Protein AF-A0A165TWB0-F1 (afdb_monomer)

Radius of gyration: 14.22 Å; Cα contacts (8 Å, |Δi|>4): 76; chains: 1; bounding box: 36×23×40 Å

Organism: NCBI:txid1314782

Structure (mmCIF, N/CA/C/O backbone):
data_AF-A0A165TWB0-F1
#
_entry.id   AF-A0A165TWB0-F1
#
loop_
_atom_site.group_PDB
_atom_site.id
_atom_site.type_symbol
_atom_site.label_atom_id
_atom_site.label_alt_id
_atom_site.label_comp_id
_atom_site.label_asym_id
_atom_site.label_entity_id
_atom_site.label_seq_id
_atom_site.pdbx_PDB_ins_code
_atom_site.Cartn_x
_atom_site.Cartn_y
_atom_site.Cartn_z
_atom_site.occupancy
_atom_site.B_iso_or_equiv
_atom_site.auth_seq_id
_atom_site.auth_comp_id
_atom_site.auth_asym_id
_atom_site.auth_atom_id
_atom_site.pdbx_PDB_model_num
ATOM 1 N N . LYS A 1 1 ? -14.997 1.832 -19.143 1.00 49.28 1 LYS A N 1
ATOM 2 C CA . LYS A 1 1 ? -13.734 2.364 -18.580 1.00 49.28 1 LYS A CA 1
ATOM 3 C C . LYS A 1 1 ? -13.867 2.260 -17.072 1.00 49.28 1 LYS A C 1
ATOM 5 O O . LYS A 1 1 ? -14.784 2.869 -16.541 1.00 49.28 1 LYS A O 1
ATOM 10 N N . LEU A 1 2 ? -13.105 1.380 -16.424 1.00 60.41 2 LEU A N 1
ATOM 11 C CA . LEU A 1 2 ? -13.120 1.313 -14.963 1.00 60.41 2 LEU A CA 1
ATOM 12 C C . LEU A 1 2 ? -12.424 2.566 -14.447 1.00 60.41 2 LEU A C 1
ATOM 14 O O . LEU A 1 2 ? -11.348 2.909 -14.937 1.00 60.41 2 LEU A O 1
ATOM 18 N N . SER A 1 3 ? -13.075 3.273 -13.535 1.00 70.75 3 SER A N 1
ATOM 19 C CA . SER A 1 3 ? -12.456 4.410 -12.866 1.00 70.75 3 SER A CA 1
ATOM 20 C C . SER A 1 3 ? -11.350 3.896 -11.954 1.00 70.75 3 SER A C 1
ATOM 22 O O . SER A 1 3 ? -11.499 2.840 -11.333 1.00 70.75 3 SER A O 1
ATOM 24 N N . THR A 1 4 ? -10.239 4.624 -11.895 1.00 74.50 4 THR A N 1
ATOM 25 C CA . THR A 1 4 ? -9.224 4.417 -10.864 1.00 74.50 4 THR A CA 1
ATOM 26 C C . THR A 1 4 ? -9.880 4.513 -9.483 1.00 74.50 4 THR A C 1
ATOM 28 O O . THR A 1 4 ? -10.812 5.314 -9.319 1.00 74.50 4 THR A O 1
ATOM 31 N N . PRO A 1 5 ? -9.453 3.688 -8.509 1.00 78.06 5 PRO A N 1
ATOM 32 C CA . PRO A 1 5 ? -9.904 3.826 -7.133 1.00 78.06 5 PRO A CA 1
ATOM 33 C C . PRO A 1 5 ? -9.717 5.268 -6.666 1.00 78.06 5 PRO A C 1
ATOM 35 O O . PRO A 1 5 ? -8.742 5.923 -7.038 1.00 78.06 5 PRO A O 1
ATOM 38 N N . LYS A 1 6 ? -10.661 5.765 -5.866 1.00 80.69 6 LYS A N 1
ATOM 39 C CA . LYS A 1 6 ? -10.442 7.016 -5.136 1.00 80.69 6 LYS A CA 1
ATOM 40 C C . LYS A 1 6 ? -9.301 6.833 -4.142 1.00 80.69 6 LYS A C 1
ATOM 42 O O . LYS A 1 6 ? -9.120 5.729 -3.623 1.00 80.69 6 LYS A O 1
ATOM 47 N N . ASP A 1 7 ? -8.601 7.922 -3.863 1.00 87.50 7 ASP A N 1
ATOM 48 C CA . ASP A 1 7 ? -7.597 7.951 -2.808 1.00 87.50 7 ASP A CA 1
ATOM 49 C C . ASP A 1 7 ? -8.247 7.607 -1.464 1.00 87.50 7 ASP A C 1
ATOM 51 O O . ASP A 1 7 ? -9.398 7.967 -1.194 1.00 87.50 7 ASP A O 1
ATOM 55 N N . TYR A 1 8 ? -7.529 6.836 -0.656 1.00 87.62 8 TYR A N 1
ATOM 56 C CA . TYR A 1 8 ? -8.000 6.333 0.624 1.00 87.62 8 TYR A CA 1
ATOM 57 C C . TYR A 1 8 ? -7.400 7.153 1.764 1.00 87.62 8 TYR A C 1
ATOM 59 O O . TYR A 1 8 ? -6.183 7.290 1.865 1.00 87.62 8 TYR A O 1
ATOM 67 N N . ASP A 1 9 ? -8.268 7.665 2.640 1.00 85.69 9 ASP A N 1
ATOM 68 C CA . ASP A 1 9 ? -7.888 8.509 3.779 1.00 85.69 9 ASP A CA 1
ATOM 69 C C . ASP A 1 9 ? -7.536 7.731 5.062 1.00 85.69 9 ASP A C 1
ATOM 71 O O . ASP A 1 9 ? -7.215 8.329 6.089 1.00 85.69 9 ASP A O 1
ATOM 75 N N . GLY A 1 10 ? -7.636 6.398 5.049 1.00 83.88 10 GLY A N 1
ATOM 76 C CA . GLY A 1 10 ? -7.449 5.582 6.257 1.00 83.88 10 GLY A CA 1
ATOM 77 C C . GLY A 1 10 ? -8.734 5.335 7.054 1.00 83.88 10 GLY A C 1
ATOM 78 O O . GLY A 1 10 ? -8.686 4.756 8.139 1.00 83.88 10 GLY A O 1
ATOM 79 N N . LYS A 1 11 ? -9.901 5.749 6.539 1.00 85.69 11 LYS A N 1
ATOM 80 C CA . LYS A 1 11 ? -11.189 5.565 7.223 1.00 85.69 11 LYS A CA 1
ATOM 81 C C . LYS A 1 11 ? -11.713 4.142 7.071 1.00 85.69 11 LYS A C 1
ATOM 83 O O . LYS A 1 11 ? -12.059 3.699 5.977 1.00 85.69 11 LYS A O 1
ATOM 88 N N . ARG A 1 12 ? -11.918 3.465 8.200 1.00 83.56 12 ARG A N 1
ATOM 89 C CA . ARG A 1 12 ? -12.460 2.098 8.259 1.00 83.56 12 ARG A CA 1
ATOM 90 C C . ARG A 1 12 ? -13.746 1.895 7.447 1.00 83.56 12 ARG A C 1
ATOM 92 O O . ARG A 1 12 ? -13.908 0.855 6.814 1.00 83.56 12 ARG A O 1
ATOM 99 N N . GLU A 1 13 ? -14.666 2.859 7.468 1.00 85.94 13 GLU A N 1
ATOM 100 C CA . GLU A 1 13 ? -15.936 2.768 6.728 1.00 85.94 13 GLU A CA 1
ATOM 101 C C . GLU A 1 13 ? -15.734 2.701 5.203 1.00 85.94 13 GLU A C 1
ATOM 103 O O . GLU A 1 13 ? -16.515 2.062 4.495 1.00 85.94 13 GLU A O 1
ATOM 108 N N . GLU A 1 14 ? -14.643 3.285 4.704 1.00 86.81 14 GLU A N 1
ATOM 109 C CA . GLU A 1 14 ? -14.295 3.331 3.283 1.00 86.81 14 GLU A CA 1
ATOM 110 C C . GLU A 1 14 ? -13.392 2.156 2.867 1.00 86.81 14 GLU A C 1
ATOM 112 O O . GLU A 1 14 ? -13.351 1.809 1.684 1.00 86.81 14 GLU A O 1
ATOM 117 N N . LEU A 1 15 ? -12.738 1.477 3.824 1.00 87.81 15 LEU A N 1
ATOM 118 C CA . LEU A 1 15 ? -11.762 0.401 3.590 1.00 87.81 15 LEU A CA 1
ATOM 119 C C . LEU A 1 15 ? -12.306 -0.702 2.676 1.00 87.81 15 LEU A C 1
ATOM 121 O O . LEU A 1 15 ? -11.678 -1.090 1.688 1.00 87.81 15 LEU A O 1
ATOM 125 N N . ARG A 1 16 ? -13.512 -1.201 2.975 1.00 87.75 16 ARG A N 1
ATOM 126 C CA . ARG A 1 16 ? -14.141 -2.268 2.183 1.00 87.75 16 ARG A CA 1
ATOM 127 C C . ARG A 1 16 ? -14.415 -1.815 0.747 1.00 87.75 16 ARG A C 1
ATOM 129 O O . ARG A 1 16 ? -14.203 -2.587 -0.190 1.00 87.75 16 ARG A O 1
ATOM 136 N N . GLY A 1 17 ? -14.900 -0.585 0.577 1.00 89.44 17 GLY A N 1
ATOM 137 C CA . GLY A 1 17 ? -15.203 -0.007 -0.733 1.00 89.44 17 GLY A CA 1
ATOM 138 C C . GLY A 1 17 ? -13.943 0.247 -1.558 1.00 89.44 17 GLY A C 1
ATOM 139 O O . GLY A 1 17 ? -13.930 -0.019 -2.762 1.00 89.44 17 GLY A O 1
ATOM 140 N N . PHE A 1 18 ? -12.873 0.699 -0.909 1.00 90.69 18 PHE A N 1
ATOM 141 C CA . PHE A 1 18 ? -11.563 0.891 -1.519 1.00 90.69 18 PHE A CA 1
ATOM 142 C C . PHE A 1 18 ? -10.956 -0.438 -1.995 1.00 90.69 18 PHE A C 1
ATOM 144 O O . PHE A 1 18 ? -10.637 -0.584 -3.176 1.00 90.69 18 PHE A O 1
ATOM 151 N N . LEU A 1 19 ? -10.906 -1.457 -1.129 1.00 90.56 19 LEU A N 1
ATOM 152 C CA . LEU A 1 19 ? -10.367 -2.777 -1.478 1.00 90.56 19 LEU A CA 1
ATOM 153 C C . LEU A 1 19 ? -11.118 -3.448 -2.634 1.00 90.56 19 LEU A C 1
ATOM 155 O O . LEU A 1 19 ? -10.507 -4.123 -3.467 1.00 90.56 19 LEU A O 1
ATOM 159 N N . LEU A 1 20 ? -12.440 -3.266 -2.711 1.00 90.31 20 LEU A N 1
ATOM 160 C CA . LEU A 1 20 ? -13.228 -3.767 -3.834 1.00 90.31 20 LEU A CA 1
ATOM 161 C C . LEU A 1 20 ? -12.824 -3.086 -5.151 1.00 90.31 20 LEU A C 1
ATOM 163 O O . LEU A 1 20 ? -12.622 -3.775 -6.152 1.00 90.31 20 LEU A O 1
ATOM 167 N N . GLN A 1 21 ? -12.668 -1.760 -5.146 1.00 91.12 21 GLN A N 1
ATOM 168 C CA . GLN A 1 21 ? -12.240 -0.998 -6.324 1.00 91.12 21 GLN A CA 1
ATOM 169 C C . GLN A 1 21 ? -10.838 -1.404 -6.782 1.00 91.12 21 GLN A C 1
ATOM 171 O O . GLN A 1 21 ? -10.647 -1.677 -7.966 1.00 91.12 21 GLN A O 1
ATOM 176 N N . VAL A 1 22 ? -9.890 -1.535 -5.849 1.00 91.81 22 VAL A N 1
ATOM 177 C CA . VAL A 1 22 ? -8.534 -2.033 -6.126 1.00 91.81 22 VAL A CA 1
ATOM 178 C C . VAL A 1 22 ? -8.592 -3.402 -6.805 1.00 91.81 22 VAL A C 1
ATOM 180 O O . VAL A 1 22 ? -8.025 -3.581 -7.880 1.00 91.81 22 VAL A O 1
ATOM 183 N N . ARG A 1 2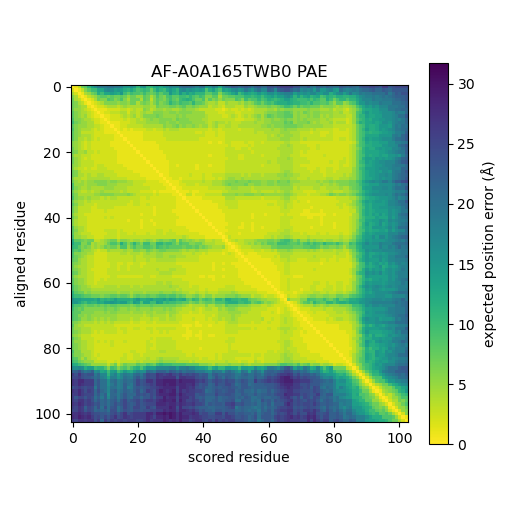3 ? -9.323 -4.368 -6.233 1.00 90.69 23 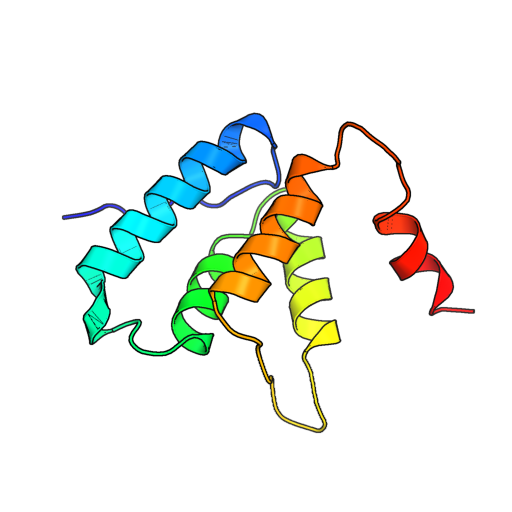ARG A N 1
ATOM 184 C CA . ARG A 1 23 ? -9.421 -5.728 -6.792 1.00 90.69 23 ARG A CA 1
ATOM 185 C C . ARG A 1 23 ? -9.997 -5.737 -8.206 1.00 90.69 23 ARG A C 1
ATOM 187 O O . ARG A 1 23 ? -9.467 -6.433 -9.070 1.00 90.69 2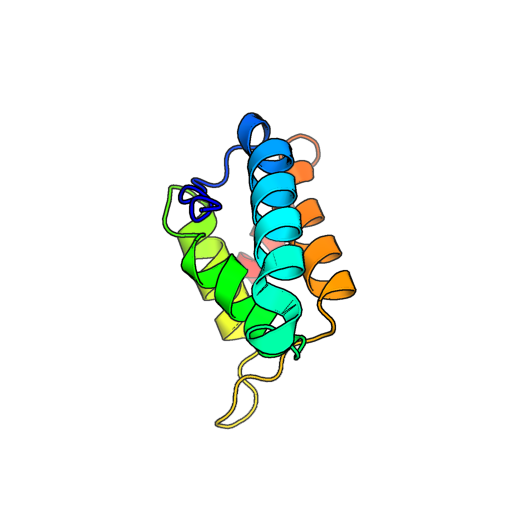3 ARG A O 1
ATOM 194 N N . LEU A 1 24 ? -11.056 -4.965 -8.450 1.00 91.38 24 LEU A N 1
ATOM 195 C CA . LEU A 1 24 ? -11.664 -4.846 -9.778 1.00 91.38 24 LEU A CA 1
ATOM 196 C C . LEU A 1 24 ? -10.698 -4.211 -10.783 1.00 91.38 24 LEU A C 1
ATOM 198 O O . LEU A 1 24 ? -10.569 -4.707 -11.904 1.00 91.38 24 LEU A O 1
ATOM 202 N N . TYR A 1 25 ? -9.988 -3.158 -10.375 1.00 92.69 25 TYR A N 1
ATOM 203 C CA . TYR A 1 25 ? -9.028 -2.469 -11.229 1.00 92.69 25 TYR A CA 1
ATOM 204 C C . TYR A 1 25 ? -7.841 -3.368 -11.590 1.00 92.69 25 TYR A C 1
ATOM 206 O O . TYR A 1 25 ? -7.510 -3.506 -12.769 1.00 92.69 25 TYR A O 1
ATOM 214 N N . LEU A 1 26 ? -7.247 -4.043 -10.603 1.00 92.06 26 LEU A N 1
ATOM 215 C CA . LEU A 1 26 ? -6.151 -4.987 -10.823 1.00 92.06 26 LEU A CA 1
ATOM 216 C C . LEU A 1 26 ? -6.589 -6.164 -11.700 1.00 92.06 26 LEU A C 1
ATOM 218 O O . LEU A 1 26 ? -5.841 -6.582 -12.579 1.00 92.06 26 LEU A O 1
ATOM 222 N N . LYS A 1 27 ? -7.814 -6.676 -11.512 1.00 90.94 27 LYS A N 1
ATOM 223 C CA . LYS A 1 27 ? -8.342 -7.772 -12.335 1.00 90.94 27 LYS A CA 1
ATOM 224 C C . LYS A 1 27 ? -8.514 -7.360 -13.795 1.00 90.94 27 LYS A C 1
ATOM 226 O O . LYS A 1 27 ? -8.197 -8.145 -14.686 1.00 90.94 27 LYS A O 1
ATOM 231 N N . ALA A 1 28 ? -9.002 -6.149 -14.041 1.00 91.50 28 ALA A N 1
ATOM 232 C CA . ALA A 1 28 ? -9.182 -5.637 -15.393 1.00 91.50 28 ALA A CA 1
ATOM 233 C C . ALA A 1 28 ? -7.862 -5.285 -16.091 1.00 91.50 28 ALA A C 1
ATOM 235 O O . ALA A 1 28 ? -7.772 -5.403 -17.307 1.00 91.50 28 ALA A O 1
ATOM 236 N N . ASN A 1 29 ? -6.840 -4.897 -15.326 1.00 91.75 29 ASN A N 1
ATOM 237 C CA . ASN A 1 29 ? -5.522 -4.510 -15.828 1.00 91.75 29 ASN A CA 1
ATOM 238 C C . ASN A 1 29 ? -4.452 -5.568 -15.498 1.00 91.75 29 ASN A C 1
ATOM 240 O O . ASN A 1 29 ? -3.288 -5.235 -15.282 1.00 91.75 29 ASN A O 1
ATOM 244 N N . GLN A 1 30 ? -4.839 -6.846 -15.440 1.00 90.62 30 GLN 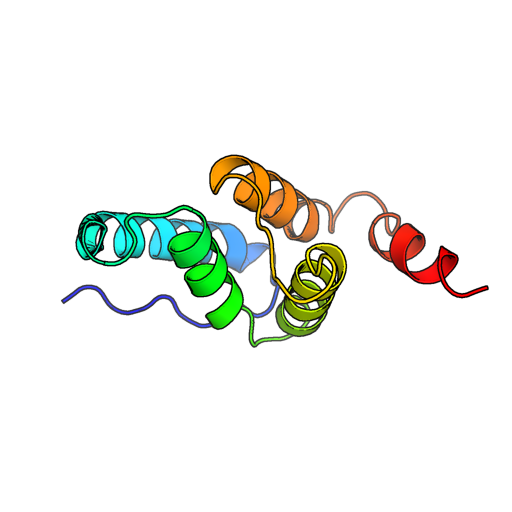A N 1
ATOM 245 C CA . GLN A 1 30 ? -3.970 -7.944 -14.992 1.00 90.62 30 GLN A CA 1
ATOM 246 C C . GLN A 1 30 ? -2.689 -8.103 -15.828 1.00 90.62 30 GLN A C 1
ATOM 248 O O . GLN A 1 30 ? -1.679 -8.569 -15.312 1.00 90.62 30 GLN A O 1
ATOM 253 N N . GLU A 1 31 ? -2.712 -7.689 -17.098 1.00 91.25 31 GLU A N 1
ATOM 254 C CA . GLU A 1 31 ? -1.536 -7.693 -17.978 1.00 91.25 31 GLU A CA 1
ATOM 255 C C . GLU A 1 31 ? -0.509 -6.623 -17.576 1.00 91.25 31 GLU A C 1
ATOM 257 O O . GLU A 1 31 ? 0.696 -6.837 -17.693 1.00 91.25 31 GLU A O 1
ATOM 262 N N . VAL A 1 32 ? -0.979 -5.488 -17.047 1.00 92.31 32 VAL A N 1
ATOM 263 C CA . VAL A 1 32 ? -0.135 -4.388 -16.560 1.00 92.31 32 VAL A CA 1
ATOM 264 C C . VAL A 1 32 ? 0.385 -4.705 -15.156 1.00 92.31 32 VAL A C 1
ATOM 266 O O . VAL A 1 32 ? 1.593 -4.653 -14.913 1.00 92.31 32 VAL A O 1
ATOM 269 N N . TYR A 1 33 ? -0.515 -5.091 -14.247 1.00 92.62 33 TYR A N 1
ATOM 270 C CA . TYR A 1 33 ? -0.223 -5.425 -12.847 1.00 92.62 33 TYR A CA 1
ATOM 271 C C . TYR A 1 33 ? -0.023 -6.933 -12.667 1.00 92.62 33 TYR A C 1
ATOM 273 O O . TYR A 1 33 ? -0.738 -7.605 -11.919 1.00 92.62 33 TYR A O 1
ATOM 281 N N . ASN A 1 34 ? 0.951 -7.467 -13.399 1.00 92.06 34 ASN A N 1
ATOM 282 C CA . ASN A 1 34 ? 1.228 -8.898 -13.471 1.00 92.06 34 ASN A CA 1
ATOM 283 C C . ASN A 1 34 ? 2.152 -9.429 -12.357 1.00 92.06 34 ASN A C 1
ATOM 285 O O . ASN A 1 34 ? 2.240 -10.642 -12.186 1.00 92.06 34 ASN A O 1
ATOM 289 N N . THR A 1 35 ? 2.792 -8.557 -11.572 1.00 94.31 35 THR A N 1
ATOM 290 C CA . THR A 1 35 ? 3.636 -8.928 -10.419 1.00 94.31 35 THR A CA 1
ATOM 291 C C . THR A 1 35 ? 3.014 -8.469 -9.101 1.00 94.31 35 THR A C 1
ATOM 293 O O . THR A 1 35 ? 2.121 -7.618 -9.098 1.00 94.31 35 THR A O 1
ATOM 296 N N . ASN A 1 36 ? 3.459 -9.041 -7.978 1.00 94.31 36 ASN A N 1
ATOM 297 C CA . ASN A 1 36 ? 3.007 -8.611 -6.652 1.00 94.31 36 ASN A CA 1
ATOM 298 C C . ASN A 1 36 ? 3.425 -7.163 -6.378 1.00 94.31 36 ASN A C 1
ATOM 300 O O . ASN A 1 36 ? 2.563 -6.356 -6.045 1.00 94.31 36 ASN A O 1
ATOM 304 N N . ASP A 1 37 ? 4.673 -6.802 -6.675 1.00 94.25 37 ASP A N 1
ATOM 305 C CA . ASP A 1 37 ? 5.226 -5.458 -6.466 1.00 94.25 37 ASP A CA 1
ATOM 306 C C . ASP A 1 37 ? 4.384 -4.382 -7.143 1.00 94.25 37 ASP A C 1
ATOM 308 O O . ASP A 1 37 ? 3.986 -3.402 -6.524 1.00 94.25 37 ASP A O 1
ATOM 312 N N . LYS A 1 38 ? 4.008 -4.593 -8.411 1.00 94.50 38 LYS A N 1
ATOM 313 C CA . LYS A 1 38 ? 3.175 -3.634 -9.148 1.00 94.50 38 LYS A CA 1
ATOM 314 C C . LYS A 1 38 ? 1.799 -3.463 -8.514 1.00 94.50 38 LYS A C 1
ATOM 316 O O . LYS A 1 38 ? 1.257 -2.361 -8.533 1.00 94.50 38 LYS A O 1
ATOM 321 N N . LYS A 1 39 ? 1.211 -4.542 -7.989 1.00 94.50 39 LYS A N 1
ATOM 322 C CA . LYS A 1 39 ? -0.088 -4.482 -7.304 1.00 94.50 39 LYS A CA 1
ATOM 323 C C . LYS A 1 39 ? 0.037 -3.744 -5.974 1.00 94.50 39 LYS A C 1
ATOM 325 O O . LYS A 1 39 ? -0.822 -2.921 -5.682 1.00 94.50 39 LYS A O 1
ATOM 330 N N . ILE A 1 40 ? 1.093 -4.011 -5.208 1.00 95.50 40 ILE A N 1
ATOM 331 C CA . ILE A 1 40 ? 1.364 -3.370 -3.915 1.00 95.50 40 ILE A CA 1
ATOM 332 C C . ILE A 1 40 ? 1.616 -1.874 -4.119 1.00 95.50 40 ILE A C 1
ATOM 334 O O . ILE A 1 40 ? 0.893 -1.053 -3.559 1.00 95.50 40 ILE A O 1
ATOM 338 N N . LEU A 1 41 ? 2.524 -1.512 -5.030 1.00 94.12 41 LEU A N 1
ATOM 339 C CA . LEU A 1 41 ? 2.806 -0.125 -5.411 1.00 94.12 41 LEU A CA 1
ATOM 340 C C . LEU A 1 41 ? 1.553 0.621 -5.879 1.00 94.12 41 LEU A C 1
ATOM 342 O O . LEU A 1 41 ? 1.364 1.785 -5.532 1.00 94.12 41 LEU A O 1
ATOM 346 N N . PHE A 1 42 ? 0.672 -0.042 -6.634 1.00 93.88 42 PHE A N 1
ATOM 347 C CA . PHE A 1 42 ? -0.598 0.555 -7.037 1.00 93.88 42 PHE A CA 1
ATOM 348 C C . PHE A 1 42 ? -1.465 0.918 -5.831 1.00 93.88 42 PHE A C 1
ATOM 350 O O . PHE A 1 42 ? -1.972 2.035 -5.766 1.00 93.88 42 PHE A O 1
ATOM 357 N N . VAL A 1 43 ? -1.611 0.011 -4.862 1.00 93.75 43 VAL A N 1
ATOM 358 C CA . VAL A 1 43 ? -2.380 0.305 -3.647 1.00 93.75 43 VAL A CA 1
ATOM 359 C C . VAL A 1 43 ? -1.739 1.448 -2.871 1.00 93.75 43 VAL A C 1
ATOM 361 O O . VAL A 1 43 ? -2.437 2.417 -2.589 1.00 93.75 43 VAL A O 1
ATOM 364 N N . LEU A 1 44 ? -0.429 1.376 -2.611 1.00 93.44 44 LEU A N 1
ATOM 365 C CA . LEU A 1 44 ? 0.331 2.408 -1.896 1.00 93.44 44 LEU A CA 1
ATOM 366 C C . LEU A 1 44 ? 0.182 3.790 -2.547 1.00 93.44 44 LEU A C 1
ATOM 368 O O . LEU A 1 44 ? -0.022 4.776 -1.849 1.00 93.44 44 LEU A O 1
ATOM 372 N N . SER A 1 45 ? 0.186 3.864 -3.883 1.00 91.94 45 SER A N 1
ATOM 373 C CA . SER A 1 45 ? 0.028 5.131 -4.610 1.00 91.94 45 SER A CA 1
ATOM 374 C C . SER A 1 45 ? -1.320 5.822 -4.381 1.00 91.94 45 SER A C 1
ATOM 376 O O . SER A 1 45 ? -1.412 7.031 -4.573 1.00 91.94 45 SER A O 1
ATOM 378 N N . HIS A 1 46 ? -2.339 5.074 -3.947 1.00 90.88 46 HIS A N 1
ATOM 379 C CA . HIS A 1 46 ? -3.671 5.579 -3.613 1.00 90.88 46 HIS A CA 1
ATOM 380 C C . HIS A 1 46 ? -3.874 5.802 -2.104 1.00 90.88 46 HIS A C 1
ATOM 382 O O . HIS A 1 46 ? -4.947 6.239 -1.688 1.00 90.88 46 HIS A O 1
ATOM 388 N N . LEU A 1 47 ? -2.868 5.530 -1.269 1.00 91.12 47 LEU A N 1
ATOM 389 C CA . LEU A 1 47 ? -2.890 5.810 0.168 1.00 91.12 47 LEU A CA 1
ATOM 390 C C . LEU A 1 47 ? -2.364 7.227 0.434 1.00 91.12 47 LEU A C 1
ATOM 392 O O . LEU A 1 47 ? -1.330 7.399 1.060 1.00 91.12 47 LEU A O 1
ATOM 396 N N . GLN A 1 48 ? -3.030 8.253 -0.092 1.00 81.00 48 GLN A N 1
ATOM 397 C CA . GLN A 1 48 ? -2.537 9.640 -0.002 1.00 81.00 48 GLN A CA 1
ATOM 398 C C . GLN A 1 48 ? -3.241 10.481 1.067 1.00 81.00 48 GLN A C 1
ATOM 400 O O . GLN A 1 48 ? -2.839 11.612 1.331 1.00 81.00 48 GLN A O 1
ATOM 405 N N . GLY A 1 49 ? -4.308 9.956 1.663 1.00 77.88 49 GLY A N 1
ATOM 406 C CA . GLY A 1 49 ? -5.167 10.711 2.557 1.00 77.88 49 GLY A CA 1
ATOM 407 C C . GLY A 1 49 ? -4.970 10.369 4.035 1.00 77.88 49 GLY A C 1
ATOM 408 O O . GLY A 1 49 ? -4.526 9.273 4.380 1.00 77.88 49 GLY A O 1
ATOM 409 N N . GLY A 1 50 ? -5.359 11.299 4.909 1.00 83.81 50 GLY A N 1
ATOM 410 C CA . GLY A 1 50 ? -5.439 11.120 6.363 1.00 83.81 50 GLY A CA 1
ATOM 411 C C . GLY A 1 50 ? -4.292 10.316 6.992 1.00 83.81 50 GLY A C 1
ATOM 412 O O . GLY A 1 50 ? -3.128 10.703 6.917 1.00 83.81 50 GLY A O 1
ATOM 413 N N . THR A 1 51 ? -4.634 9.204 7.647 1.00 85.00 51 THR A N 1
ATOM 414 C CA . THR A 1 51 ? -3.667 8.306 8.307 1.00 85.00 51 THR A CA 1
ATOM 415 C C . THR A 1 51 ? -3.064 7.265 7.362 1.00 85.00 51 THR A C 1
ATOM 417 O O . THR A 1 51 ? -2.108 6.589 7.741 1.00 85.00 51 THR A O 1
ATOM 420 N N . ALA A 1 52 ? -3.586 7.134 6.138 1.00 88.69 52 ALA A N 1
ATOM 421 C CA . ALA A 1 52 ? -3.100 6.159 5.169 1.00 88.69 52 ALA A CA 1
ATOM 422 C C . ALA A 1 52 ? -1.757 6.555 4.546 1.00 88.69 52 ALA A C 1
ATOM 424 O O . ALA A 1 52 ? -0.927 5.675 4.337 1.00 88.69 52 ALA A O 1
ATOM 425 N N . GLY A 1 53 ? -1.520 7.853 4.326 1.00 89.88 53 GLY A N 1
ATOM 426 C CA . GLY A 1 53 ? -0.228 8.369 3.850 1.00 89.88 53 GLY A CA 1
ATOM 427 C C . GLY A 1 53 ? 0.941 7.975 4.756 1.00 89.88 53 GLY A C 1
ATOM 428 O O . GLY A 1 53 ? 1.811 7.223 4.318 1.00 89.88 53 GLY A O 1
ATOM 429 N N . PRO A 1 54 ? 0.921 8.369 6.044 1.00 90.44 54 PRO A N 1
ATOM 430 C CA . PRO A 1 54 ? 1.975 8.001 6.988 1.00 90.44 54 PRO A CA 1
ATOM 431 C C . PRO A 1 5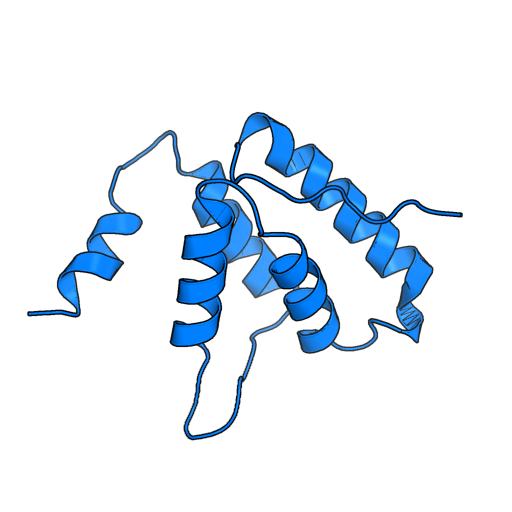4 ? 2.161 6.486 7.149 1.00 90.44 54 PRO A C 1
ATOM 433 O O . PRO A 1 54 ? 3.281 6.007 7.337 1.00 90.44 54 PRO A O 1
ATOM 436 N N . TRP A 1 55 ? 1.073 5.710 7.068 1.00 91.00 55 TRP A N 1
ATOM 437 C CA . TRP A 1 55 ? 1.156 4.249 7.090 1.00 91.00 55 TRP A CA 1
ATOM 438 C C . TRP A 1 55 ? 1.866 3.701 5.846 1.00 91.00 55 TRP A C 1
ATOM 440 O O . TRP A 1 55 ? 2.719 2.831 5.978 1.00 91.00 55 TRP A O 1
ATOM 450 N N . ALA A 1 56 ? 1.570 4.233 4.656 1.00 91.94 56 ALA A N 1
ATOM 451 C CA . ALA A 1 56 ? 2.217 3.825 3.411 1.00 91.94 56 ALA A CA 1
ATOM 452 C C . ALA A 1 56 ? 3.722 4.127 3.420 1.00 91.94 56 ALA A C 1
ATOM 454 O O . ALA A 1 56 ? 4.515 3.280 3.016 1.00 91.94 56 ALA A O 1
ATOM 455 N N . GLU A 1 57 ? 4.117 5.300 3.925 1.00 90.75 57 GLU A N 1
ATOM 456 C CA . GLU A 1 57 ? 5.529 5.663 4.107 1.00 90.75 57 GLU A CA 1
ATOM 457 C C . GLU A 1 57 ? 6.233 4.683 5.052 1.00 90.75 57 GLU A C 1
ATOM 459 O O . GLU A 1 57 ? 7.294 4.159 4.723 1.00 90.75 57 GLU A O 1
ATOM 464 N N . THR A 1 58 ? 5.601 4.377 6.187 1.00 90.94 58 THR A N 1
ATOM 465 C CA . THR A 1 58 ? 6.120 3.420 7.175 1.00 90.94 58 THR A CA 1
ATOM 466 C C . THR A 1 58 ? 6.256 2.011 6.595 1.00 90.94 58 THR A C 1
ATOM 468 O O . THR A 1 58 ? 7.260 1.340 6.822 1.00 90.94 58 THR A O 1
ATOM 471 N N . TYR A 1 59 ? 5.253 1.563 5.837 1.00 92.62 59 TYR A N 1
ATOM 472 C CA . TYR A 1 59 ? 5.263 0.259 5.182 1.00 92.62 59 TYR A CA 1
ATOM 473 C C . TYR A 1 59 ? 6.422 0.143 4.188 1.00 92.62 59 TYR A C 1
ATOM 475 O O . TYR A 1 59 ? 7.125 -0.866 4.175 1.00 92.62 59 TYR A O 1
ATOM 483 N N . VAL A 1 60 ? 6.645 1.182 3.374 1.00 91.88 60 VAL A N 1
ATOM 484 C CA . VAL A 1 60 ? 7.760 1.206 2.420 1.00 91.88 60 VAL A CA 1
ATOM 485 C C . VAL A 1 60 ? 9.098 1.208 3.152 1.00 91.88 60 VAL A C 1
ATOM 487 O O . VAL A 1 60 ? 9.951 0.405 2.795 1.00 91.88 60 VAL A O 1
ATOM 490 N N . ASP A 1 61 ? 9.267 2.038 4.186 1.00 91.69 61 ASP A N 1
ATOM 491 C CA . ASP A 1 61 ? 10.506 2.119 4.977 1.00 91.69 61 ASP A CA 1
ATOM 492 C C . ASP A 1 61 ?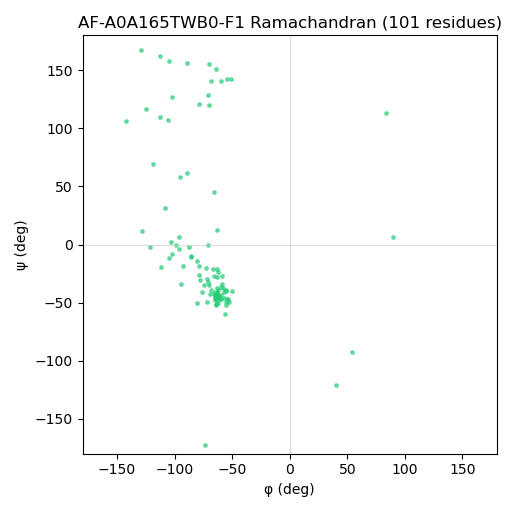 10.894 0.758 5.583 1.00 91.69 61 ASP A C 1
ATOM 494 O O . 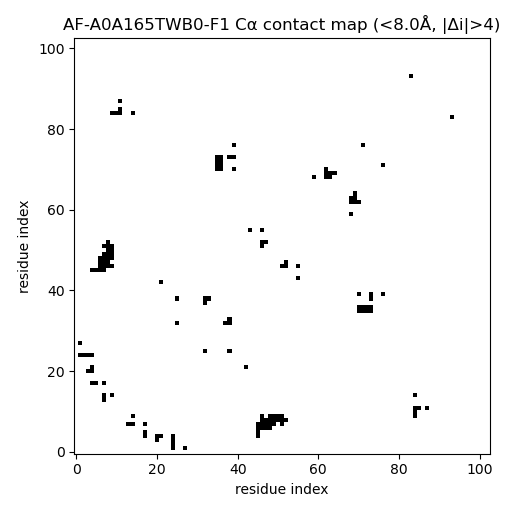ASP A 1 61 ? 12.049 0.345 5.497 1.00 91.69 61 ASP A O 1
ATOM 498 N N . ALA A 1 62 ? 9.910 -0.000 6.082 1.00 90.25 62 ALA A N 1
ATOM 499 C CA . ALA A 1 62 ? 10.115 -1.346 6.623 1.00 90.25 62 ALA A CA 1
ATOM 500 C C . ALA A 1 62 ? 10.545 -2.393 5.574 1.00 90.25 62 ALA A C 1
ATOM 502 O O . ALA A 1 62 ? 11.120 -3.421 5.936 1.00 90.25 62 ALA A O 1
ATOM 503 N N . HIS A 1 63 ? 10.281 -2.141 4.289 1.00 92.19 63 HIS A N 1
ATOM 504 C CA . HIS A 1 63 ? 10.599 -3.039 3.174 1.00 92.19 63 HIS A CA 1
ATOM 505 C C . HIS A 1 63 ? 11.827 -2.601 2.363 1.00 92.19 63 HIS A C 1
ATOM 507 O O . HIS A 1 63 ? 12.194 -3.267 1.388 1.00 92.19 63 HIS A O 1
ATOM 513 N N . ILE A 1 64 ? 12.493 -1.511 2.760 1.00 91.81 64 ILE A N 1
ATOM 514 C CA . ILE A 1 64 ? 13.787 -1.126 2.193 1.00 91.81 64 ILE A CA 1
ATOM 515 C C . ILE A 1 64 ? 14.844 -2.130 2.664 1.00 91.81 64 ILE A C 1
ATOM 517 O O . ILE A 1 64 ? 15.106 -2.278 3.858 1.00 91.81 64 ILE A O 1
ATOM 521 N N . GLN A 1 65 ? 15.484 -2.804 1.711 1.00 89.94 65 GLN A N 1
ATOM 522 C CA . GLN A 1 65 ? 16.579 -3.739 1.958 1.00 89.94 65 GLN A CA 1
ATOM 523 C C . GLN A 1 65 ? 17.796 -3.320 1.136 1.00 89.94 65 GLN A C 1
ATOM 525 O O . GLN A 1 65 ? 17.768 -3.323 -0.093 1.00 89.94 65 GLN A O 1
ATOM 530 N N . GLU A 1 66 ? 18.878 -2.956 1.828 1.00 86.44 66 GLU A N 1
ATOM 531 C CA . GLU A 1 66 ? 20.100 -2.396 1.237 1.00 86.44 66 GLU A CA 1
ATOM 532 C C . GLU A 1 66 ? 19.822 -1.166 0.350 1.00 86.44 66 GLU A C 1
ATOM 534 O O . GLU A 1 66 ? 19.787 -0.049 0.857 1.00 86.44 66 GLU A O 1
ATOM 539 N N . ASN A 1 67 ? 19.632 -1.367 -0.958 1.00 85.56 67 ASN A N 1
ATOM 540 C CA . ASN A 1 67 ? 19.365 -0.321 -1.953 1.00 85.56 67 ASN A CA 1
ATOM 541 C C . ASN A 1 67 ? 18.117 -0.610 -2.812 1.00 85.56 67 ASN A C 1
ATOM 543 O O . ASN A 1 67 ? 17.927 0.049 -3.834 1.00 85.56 67 ASN A O 1
ATOM 547 N N . ASP A 1 68 ? 17.303 -1.599 -2.438 1.00 87.88 68 ASP A N 1
ATOM 548 C CA . ASP A 1 68 ? 16.102 -2.004 -3.175 1.00 87.88 68 ASP A CA 1
ATOM 549 C C . ASP A 1 68 ? 14.877 -2.074 -2.246 1.00 87.88 68 ASP A C 1
ATOM 551 O O . ASP A 1 68 ? 15.006 -2.016 -1.020 1.00 87.88 68 ASP A O 1
ATOM 555 N N . ILE A 1 69 ? 13.681 -2.168 -2.830 1.00 89.50 69 ILE A N 1
ATOM 556 C CA . ILE A 1 69 ? 12.429 -2.320 -2.083 1.00 89.50 69 ILE A CA 1
ATOM 557 C C . ILE A 1 69 ? 11.890 -3.706 -2.398 1.00 89.50 69 ILE A C 1
ATOM 559 O O . ILE A 1 69 ? 11.418 -3.962 -3.506 1.00 89.50 69 ILE A O 1
ATOM 563 N N . VAL A 1 70 ? 11.947 -4.590 -1.407 1.00 91.94 70 VAL A N 1
ATOM 564 C CA . VAL A 1 70 ? 11.546 -5.985 -1.571 1.00 91.94 70 VAL A CA 1
ATOM 565 C C . VAL A 1 70 ? 10.215 -6.184 -0.875 1.00 91.94 70 VAL A C 1
ATOM 567 O O . VAL A 1 70 ? 10.159 -6.213 0.352 1.00 91.94 70 VAL A O 1
ATOM 570 N N . PHE A 1 71 ? 9.150 -6.333 -1.657 1.00 92.81 71 PHE A N 1
ATOM 571 C CA . PHE A 1 71 ? 7.822 -6.594 -1.118 1.00 92.81 71 PHE A CA 1
ATOM 572 C C . PHE A 1 71 ? 7.536 -8.090 -0.946 1.00 92.81 71 PHE A C 1
ATOM 574 O O . PHE A 1 71 ? 8.081 -8.957 -1.632 1.00 92.81 71 PHE A O 1
ATOM 581 N N . GLU A 1 72 ? 6.613 -8.373 -0.035 1.00 91.56 72 GLU A N 1
ATOM 582 C CA . GLU A 1 72 ? 5.981 -9.677 0.158 1.00 91.56 72 GLU A CA 1
ATOM 583 C C . GLU A 1 72 ? 4.965 -10.014 -0.957 1.00 91.56 72 GLU A C 1
ATOM 585 O O . GLU A 1 72 ? 4.828 -9.321 -1.976 1.00 91.56 72 GLU A O 1
ATOM 590 N N . THR A 1 73 ? 4.219 -11.112 -0.805 1.00 95.44 73 THR A N 1
ATOM 591 C CA . THR A 1 73 ? 3.137 -11.405 -1.748 1.00 95.44 73 THR A CA 1
ATOM 592 C C . THR A 1 73 ? 1.967 -10.433 -1.590 1.00 95.44 73 THR A C 1
ATOM 594 O O . THR A 1 73 ? 1.708 -9.878 -0.528 1.00 95.44 73 THR A O 1
ATOM 597 N N . PHE A 1 74 ? 1.174 -10.252 -2.652 1.00 93.50 74 PHE A N 1
ATOM 598 C CA . PHE A 1 74 ? 0.025 -9.342 -2.585 1.00 93.50 74 PHE A CA 1
ATOM 599 C C . PHE A 1 74 ? -1.031 -9.765 -1.541 1.00 93.50 74 PHE A C 1
ATOM 601 O O . PHE A 1 74 ? -1.806 -8.929 -1.083 1.00 93.50 74 PHE A O 1
ATOM 608 N N . ASP A 1 75 ? -1.094 -11.050 -1.183 1.00 91.50 75 ASP A N 1
ATOM 609 C CA . ASP A 1 75 ? -2.022 -11.550 -0.163 1.00 91.50 75 ASP A CA 1
ATOM 610 C C . ASP A 1 75 ? -1.556 -11.217 1.263 1.00 91.50 75 ASP A C 1
ATOM 612 O O . ASP A 1 75 ? -2.366 -10.772 2.080 1.00 91.50 75 ASP A O 1
ATOM 616 N N . GLU A 1 76 ? -0.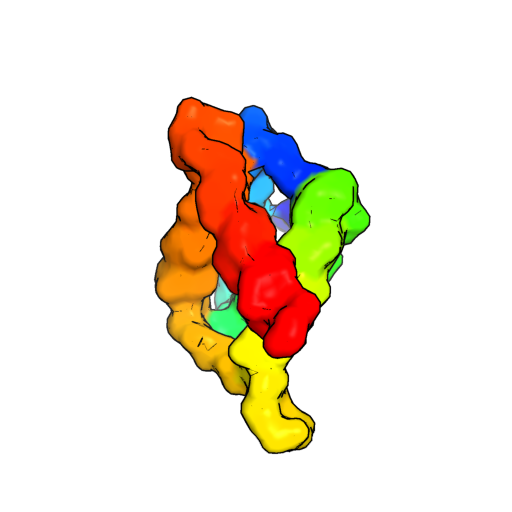254 -11.347 1.529 1.00 92.69 76 GLU A N 1
ATOM 617 C CA . GLU A 1 76 ? 0.361 -10.963 2.806 1.00 92.69 76 GLU A CA 1
ATOM 618 C C . GLU A 1 76 ? 0.222 -9.450 3.033 1.00 92.69 76 GLU A C 1
ATOM 620 O O . GLU A 1 76 ? -0.378 -9.037 4.029 1.00 92.69 76 GLU A O 1
ATOM 625 N N . PHE A 1 77 ? 0.551 -8.639 2.019 1.00 93.88 77 PHE A N 1
ATOM 626 C CA . PHE A 1 77 ? 0.319 -7.191 2.044 1.00 93.88 77 PHE A CA 1
ATOM 627 C C . PHE A 1 77 ? -1.142 -6.835 2.364 1.00 93.88 77 PHE A C 1
ATOM 629 O O . PHE A 1 77 ? -1.423 -5.978 3.199 1.00 93.88 77 PHE A O 1
ATOM 636 N N . LEU A 1 78 ? -2.115 -7.486 1.709 1.00 91.69 78 LEU A N 1
ATOM 637 C CA . LEU A 1 78 ? -3.534 -7.216 1.967 1.00 91.69 78 LEU A CA 1
ATOM 638 C C . LEU A 1 78 ? -3.971 -7.627 3.376 1.00 91.69 78 LEU A C 1
ATOM 640 O O . LEU A 1 78 ? -4.957 -7.080 3.879 1.00 91.69 78 LEU A O 1
ATOM 644 N N . THR A 1 79 ? -3.302 -8.609 3.971 1.00 89.94 79 THR A N 1
ATOM 645 C CA . THR A 1 79 ? -3.557 -9.051 5.341 1.00 89.94 79 THR A CA 1
ATOM 646 C C . THR A 1 79 ? -3.059 -8.003 6.328 1.00 89.94 79 THR A C 1
ATOM 648 O O . THR A 1 79 ? -3.847 -7.559 7.163 1.00 89.94 79 THR A O 1
ATOM 651 N N . GLU A 1 80 ? -1.822 -7.527 6.171 1.00 90.38 80 GLU A N 1
ATOM 652 C CA . GLU A 1 80 ? -1.264 -6.463 7.012 1.00 90.38 80 GLU A CA 1
ATOM 653 C C . GLU A 1 80 ? -2.023 -5.139 6.843 1.00 90.38 80 GLU A C 1
ATOM 655 O O . GLU A 1 80 ? -2.431 -4.518 7.826 1.00 90.38 80 GLU A O 1
ATOM 660 N N . PHE A 1 81 ? -2.320 -4.752 5.599 1.00 90.31 81 PHE A N 1
ATOM 661 C CA . PHE A 1 81 ? -3.105 -3.556 5.301 1.00 90.31 81 PHE A CA 1
ATOM 662 C C . PHE A 1 81 ? -4.477 -3.600 5.982 1.00 90.31 81 PHE A C 1
ATOM 664 O O . PHE A 1 81 ? -4.905 -2.632 6.608 1.00 90.31 81 PHE A O 1
ATOM 671 N N . LYS A 1 82 ? -5.193 -4.728 5.905 1.00 88.88 82 LYS A N 1
ATOM 672 C CA . LYS A 1 82 ? -6.479 -4.852 6.603 1.00 88.88 82 LYS A CA 1
ATOM 673 C C . LYS A 1 82 ? -6.313 -4.787 8.111 1.00 88.88 82 LYS A C 1
ATOM 675 O O . LYS A 1 82 ? -7.099 -4.084 8.729 1.00 88.88 82 LYS A O 1
ATOM 680 N N . ALA A 1 83 ? -5.329 -5.477 8.682 1.00 87.06 83 ALA A N 1
ATOM 681 C CA . ALA A 1 83 ? -5.076 -5.439 10.119 1.00 87.06 83 ALA A CA 1
ATOM 682 C C . ALA A 1 83 ? -4.881 -3.988 10.597 1.00 87.06 83 ALA A C 1
ATOM 684 O O . ALA A 1 83 ? -5.618 -3.517 11.462 1.00 87.06 83 ALA A O 1
ATOM 685 N N . ALA A 1 84 ? -4.030 -3.221 9.909 1.00 85.44 84 ALA A N 1
ATOM 686 C CA . ALA A 1 84 ? -3.737 -1.830 10.245 1.00 85.44 84 ALA A CA 1
ATOM 687 C C . ALA A 1 84 ? -4.969 -0.899 10.262 1.00 85.44 84 ALA A C 1
ATOM 689 O O . ALA A 1 84 ? -5.056 -0.010 11.110 1.00 85.44 84 ALA A O 1
ATOM 690 N N . PHE A 1 85 ? -5.932 -1.092 9.351 1.00 83.94 85 PHE A N 1
ATOM 691 C CA . PHE A 1 85 ? -7.110 -0.217 9.226 1.00 83.94 85 PHE A CA 1
ATOM 692 C C . PHE A 1 85 ? -8.418 -0.815 9.786 1.00 83.94 85 PHE A C 1
ATOM 694 O O . PHE A 1 85 ? -9.405 -0.092 9.948 1.00 83.94 85 PHE A O 1
ATOM 701 N N . GLU A 1 86 ? -8.456 -2.113 10.104 1.00 78.75 86 GLU A N 1
ATOM 702 C CA . GLU A 1 86 ? -9.598 -2.800 10.727 1.00 78.75 86 GLU A CA 1
ATOM 703 C C . GLU A 1 86 ? -9.473 -2.857 12.264 1.00 78.75 86 GLU A C 1
ATOM 705 O O . GLU A 1 86 ? -10.491 -2.700 12.952 1.00 78.75 86 GLU A O 1
ATOM 710 N N . GLU A 1 87 ? -8.249 -2.971 12.808 1.00 61.91 87 GLU A N 1
ATOM 711 C CA . GLU A 1 87 ? -7.956 -3.034 14.256 1.00 61.91 87 GLU A CA 1
ATOM 712 C C . GLU A 1 87 ? -8.159 -1.711 15.016 1.00 61.91 87 GLU A C 1
ATOM 714 O O . GLU A 1 87 ? -8.083 -1.687 16.242 1.00 61.91 87 GLU A O 1
ATOM 719 N N . VAL A 1 88 ? -8.563 -0.621 14.353 1.00 54.56 88 VAL A N 1
ATOM 720 C CA . VAL A 1 88 ? -8.875 0.687 14.983 1.00 54.56 88 VAL A CA 1
ATOM 721 C C . VAL A 1 88 ? -10.082 0.634 15.966 1.00 54.56 88 VAL A C 1
ATOM 723 O O . VAL A 1 88 ? -10.580 1.661 16.409 1.00 54.56 88 VAL A O 1
ATOM 726 N N . ASN A 1 89 ? -10.567 -0.550 16.366 1.00 45.66 89 ASN A N 1
ATOM 727 C CA . ASN A 1 89 ? -11.514 -0.724 17.484 1.00 45.66 89 ASN A CA 1
ATOM 728 C C . ASN A 1 89 ? -11.032 -1.635 18.622 1.00 45.66 89 ASN A C 1
ATOM 730 O O . ASN A 1 89 ? 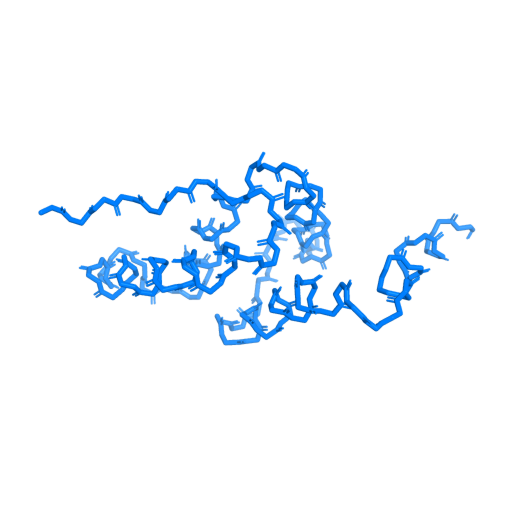-11.740 -1.760 19.619 1.00 45.66 89 ASN A O 1
ATOM 734 N N . THR A 1 90 ? -9.850 -2.241 18.537 1.00 45.38 90 THR A N 1
ATOM 735 C CA . THR A 1 90 ? -9.268 -2.968 19.669 1.00 45.38 90 THR A CA 1
ATOM 736 C C . THR A 1 90 ? -7.771 -2.740 19.688 1.00 45.38 90 THR A C 1
ATOM 738 O O . THR A 1 90 ? -7.045 -3.328 18.904 1.00 45.38 90 THR A O 1
ATOM 741 N N . ALA A 1 91 ? -7.360 -1.917 20.652 1.00 40.03 91 ALA A N 1
ATOM 742 C CA . ALA A 1 91 ? -5.992 -1.621 21.056 1.00 40.03 91 ALA A CA 1
ATOM 743 C C . ALA A 1 91 ? -5.268 -0.539 20.238 1.00 40.03 91 ALA A C 1
ATOM 745 O O . ALA A 1 91 ? -4.857 -0.717 19.095 1.00 40.03 91 ALA A O 1
ATOM 746 N N . GLY A 1 92 ? -4.985 0.577 20.913 1.00 45.88 92 GLY A N 1
ATOM 747 C CA . GLY A 1 92 ? -3.932 1.520 20.540 1.00 45.88 92 GLY A CA 1
ATOM 748 C C . GLY A 1 92 ? -2.524 0.918 20.665 1.00 45.88 92 GLY A C 1
ATOM 749 O O . GLY A 1 92 ? -1.642 1.560 21.224 1.00 45.88 92 GLY A O 1
ATOM 750 N N . GLU A 1 93 ? -2.308 -0.307 20.180 1.00 47.47 93 GLU A N 1
ATOM 751 C CA . GLU A 1 93 ? -1.054 -1.052 20.342 1.00 47.47 93 GLU A CA 1
ATOM 752 C C . GLU A 1 93 ? -0.276 -1.257 19.035 1.00 47.47 93 GLU A C 1
ATOM 754 O O . GLU A 1 93 ? 0.943 -1.412 19.092 1.00 47.47 93 GLU A O 1
ATOM 759 N N . ALA A 1 94 ? -0.893 -1.133 17.853 1.00 44.50 94 ALA A N 1
ATOM 760 C CA . ALA A 1 94 ? -0.147 -1.236 16.590 1.00 44.50 94 ALA A CA 1
ATOM 761 C C . ALA A 1 94 ? 0.784 -0.025 16.351 1.00 44.50 94 ALA A C 1
ATOM 763 O O . ALA A 1 94 ? 1.915 -0.183 15.895 1.00 44.50 94 ALA A O 1
ATOM 764 N N . LEU A 1 95 ? 0.370 1.181 16.766 1.00 49.41 95 LEU A N 1
ATOM 765 C CA . LEU A 1 95 ? 1.232 2.374 16.742 1.00 49.41 95 LEU A CA 1
ATOM 766 C C . LEU A 1 95 ? 2.327 2.351 17.824 1.00 49.41 95 LEU A C 1
ATOM 768 O O . LEU A 1 95 ? 3.340 3.037 17.684 1.00 49.41 95 LEU A O 1
ATOM 772 N N . ASN A 1 96 ? 2.178 1.548 18.884 1.00 47.31 96 ASN A N 1
ATOM 773 C CA . ASN A 1 96 ? 3.142 1.539 19.988 1.00 47.31 96 ASN A CA 1
ATOM 774 C C . ASN A 1 96 ? 4.414 0.729 19.668 1.00 47.31 96 ASN A C 1
ATOM 776 O O . ASN A 1 96 ? 5.457 0.941 20.289 1.00 47.31 96 ASN A O 1
ATOM 780 N N . LYS A 1 97 ? 4.365 -0.151 18.657 1.00 45.97 97 LYS A N 1
ATOM 781 C CA . LYS A 1 97 ? 5.548 -0.882 18.172 1.00 45.97 97 LYS A CA 1
ATOM 782 C C . LYS A 1 97 ? 6.450 -0.034 17.270 1.00 45.97 97 LYS A C 1
ATOM 784 O O . LYS A 1 97 ? 7.655 -0.250 17.244 1.00 45.97 97 LYS A O 1
ATOM 789 N N . LEU A 1 98 ? 5.885 0.971 16.599 1.00 53.59 98 LEU A N 1
ATOM 790 C CA . LEU A 1 98 ? 6.641 1.926 15.781 1.00 53.59 98 LEU A CA 1
ATOM 791 C C . LEU A 1 98 ? 7.347 2.994 16.628 1.00 53.59 98 LEU A C 1
ATOM 793 O O . LEU A 1 98 ? 8.434 3.442 16.275 1.00 53.59 98 LEU A O 1
ATOM 797 N N . CYS A 1 99 ? 6.787 3.363 17.785 1.00 46.94 99 CYS A N 1
ATOM 798 C CA . CYS A 1 99 ? 7.400 4.367 18.660 1.00 46.94 99 CYS A CA 1
ATOM 799 C C . CYS A 1 99 ? 8.541 3.819 19.545 1.00 46.94 99 CYS A C 1
ATOM 801 O O . CYS A 1 99 ? 9.305 4.604 20.099 1.00 46.94 99 CYS A O 1
ATOM 803 N N . THR A 1 100 ? 8.697 2.496 19.675 1.00 40.16 100 THR A N 1
ATOM 804 C CA . THR A 1 100 ? 9.707 1.880 20.563 1.00 40.16 100 THR A CA 1
ATOM 805 C C . THR A 1 100 ? 11.018 1.488 19.876 1.00 40.16 100 THR A C 1
ATOM 807 O O . THR A 1 100 ? 11.954 1.093 20.561 1.00 40.16 100 THR A O 1
ATOM 810 N N . MET A 1 101 ? 11.138 1.651 18.553 1.00 43.66 101 MET A N 1
ATOM 811 C CA . MET A 1 101 ? 12.396 1.406 17.820 1.00 43.66 101 MET A CA 1
ATOM 812 C C . MET A 1 101 ? 13.236 2.674 17.578 1.00 43.66 101 MET A C 1
ATOM 814 O O . MET A 1 101 ? 14.270 2.620 16.917 1.00 43.66 101 MET A O 1
ATOM 818 N N . LYS A 1 102 ? 12.831 3.810 18.160 1.00 50.00 102 LYS A N 1
ATOM 819 C CA . LYS A 1 102 ? 13.670 5.006 18.321 1.00 50.00 102 LYS A CA 1
ATOM 820 C C . LYS A 1 102 ? 13.843 5.340 19.808 1.00 50.00 102 LYS A C 1
ATOM 822 O O . LYS A 1 102 ? 13.315 6.342 20.281 1.00 50.00 102 LYS A O 1
ATOM 827 N N . GLN A 1 103 ? 14.585 4.507 20.535 1.00 39.00 103 GLN A N 1
ATOM 828 C CA . GLN A 1 103 ? 15.258 4.895 21.780 1.00 39.00 103 GLN A CA 1
ATOM 829 C C . GLN A 1 103 ? 16.667 4.320 21.825 1.00 39.00 103 GLN A C 1
ATOM 831 O O . GLN A 1 103 ? 16.833 3.154 21.411 1.00 39.00 103 GLN A O 1
#

Secondary structure (DSSP, 8-state):
-PPPPPPP-S-HHHHHHHHHHHHHHHHHTTTTS-SHHHHHHHHHHT--STTHHHHHHHHHHHTEETTEE----HHHHHHHHHHHHH-TTS-TTHHHHHHTS--

Foldseek 3Di:
DQDQQAADALALVCVVVRVVSLVVVCVVVCVVCVAQVSSLVSNLVSLVHHVSVVVSVVVQVVQDDPHDRDDDGNVVSVVVVCCSSVCVPPDPCVVVVVVPVPD

Mean predicted aligned error: 8.06 Å

pLDDT: mean 81.73, std 16.81, range [39.0, 95.5]

InterPro domains:
  IPR032549 RTL1/3-8/LDOC, capsid-like domain [PF16297] (4-85)

Solvent-accessible surface area (backbone atoms only — not comparable to full-atom values): 6076 Å² total; per-residue (Å²): 133,84,73,78,62,71,69,35,42,54,50,55,88,50,46,66,62,46,52,51,38,47,53,53,49,45,64,76,39,38,85,79,41,67,48,42,59,54,46,47,51,54,54,48,73,33,24,70,26,77,62,21,27,66,49,42,53,51,55,51,61,74,29,54,49,100,92,46,76,61,72,69,53,54,66,58,51,53,50,53,54,44,48,72,45,64,39,83,81,65,68,91,52,74,69,52,62,68,63,66,77,73,121

Sequence (103 aa):
KLSTPKDYDGKREELRGFLLQVRLYLKANQEVYNTNDKKILFVLSHLQGGTAGPWAETYVDAHIQENDIVFETFDEFLTEFKAAFEEVNTAGEALNKLCTMKQ